Protein AF-A0A1G8LKE4-F1 (afdb_monomer_lite)

Organism: NCBI:txid398199

Secondary structure (DSSP, 8-state):
--HHHHHHHHHHHHHHHHHHHHHHHHHHHHHHHSPPPHHHHHHHHHHHHHHHHHHHHHHHHHHHHHHHHH--GGG-HHHHHHHHHHHHHHHHHHHHHHHHHHHHHHHHHHHTT-THHHHHHHHHHHHHHHHHHHHHHHHHHHHHT-

Foldseek 3Di:
DPPVVLVVVLVVLVVVLCVLVVVLVVVVVVCVVPPDDPVLCVLVVLVNVLVVVLNVLVNVLSVLVSVQSPDDPVVDLVVVLVSLVSQLVSLVVNLVSLVVSQVSQVVVCVVVVNVVSNVVSNVSNVVSVVSNVVSVVVSVVSVVVD

Sequence (146 aa):
MKKWYKLYLKSFLVLLTVVIVGVSLMFLFSLLEEPVNPRYAGLLYPLIGGLYLSILPVIYLLQLMLSLLKEREDAAGKNRQSIWRKARASAAVFSIIFLLMLPFTYRLADVDDAPGLILFFSLPILFGGAGYALFSLFLEKEQEDS

pLDDT: mean 90.47, std 9.78, range [50.25, 98.06]

Structure (mmCIF, N/CA/C/O backbone):
data_AF-A0A1G8LKE4-F1
#
_entry.id   AF-A0A1G8LKE4-F1
#
loop_
_atom_site.group_PDB
_atom_site.id
_atom_site.type_symbol
_atom_site.label_atom_id
_atom_site.label_alt_id
_atom_site.label_comp_id
_atom_site.label_asym_id
_atom_site.label_entity_id
_atom_site.label_seq_id
_atom_site.pdbx_PDB_ins_code
_atom_site.Cartn_x
_atom_site.Cartn_y
_atom_site.Cartn_z
_atom_site.occupancy
_atom_site.B_iso_or_equiv
_atom_site.auth_seq_id
_atom_site.auth_comp_id
_atom_site.auth_asym_id
_atom_site.auth_atom_id
_atom_site.pdbx_PDB_model_num
ATOM 1 N N . MET A 1 1 ? -14.925 10.488 21.610 1.00 64.81 1 MET A N 1
ATOM 2 C CA . MET A 1 1 ? -14.200 11.459 20.734 1.00 64.81 1 MET A CA 1
ATOM 3 C C . MET A 1 1 ? -15.081 12.664 20.404 1.00 64.81 1 MET A C 1
ATOM 5 O O . MET A 1 1 ? -16.261 12.462 20.133 1.00 64.81 1 MET A O 1
ATOM 9 N N . LYS A 1 2 ? -14.533 13.892 20.366 1.00 81.25 2 LYS A N 1
ATOM 10 C CA . LYS A 1 2 ? -15.284 15.101 19.957 1.00 81.25 2 LYS A CA 1
ATOM 11 C C . LYS A 1 2 ? -15.854 14.930 18.537 1.00 81.25 2 LYS A C 1
ATOM 13 O O . LYS A 1 2 ? -15.148 14.471 17.641 1.00 81.25 2 LYS A O 1
ATOM 18 N N . LYS A 1 3 ? -17.117 15.319 18.321 1.00 82.81 3 LYS A N 1
ATOM 19 C CA . LYS A 1 3 ? -17.851 15.115 17.051 1.00 82.81 3 LYS A CA 1
ATOM 20 C C . LYS A 1 3 ? -17.120 15.696 15.829 1.00 82.81 3 LYS A C 1
ATOM 22 O O . LYS A 1 3 ? -17.062 15.050 14.789 1.00 82.81 3 LYS A O 1
ATOM 27 N N . TRP A 1 4 ? -16.501 16.867 15.987 1.00 86.69 4 TRP A N 1
ATOM 28 C CA . TRP A 1 4 ? -15.717 17.529 14.938 1.00 86.69 4 TRP A CA 1
ATOM 29 C C . TRP A 1 4 ? -14.448 16.762 14.545 1.00 86.69 4 TRP A C 1
ATOM 31 O O . TRP A 1 4 ? -14.123 16.700 13.365 1.00 86.69 4 TRP A O 1
ATOM 41 N N . TYR A 1 5 ? -13.774 16.107 15.497 1.00 88.50 5 TYR A N 1
ATOM 42 C CA . TYR A 1 5 ? -12.588 15.295 15.207 1.00 88.50 5 TYR A CA 1
ATOM 43 C C . TYR A 1 5 ? -12.938 14.058 14.369 1.00 88.50 5 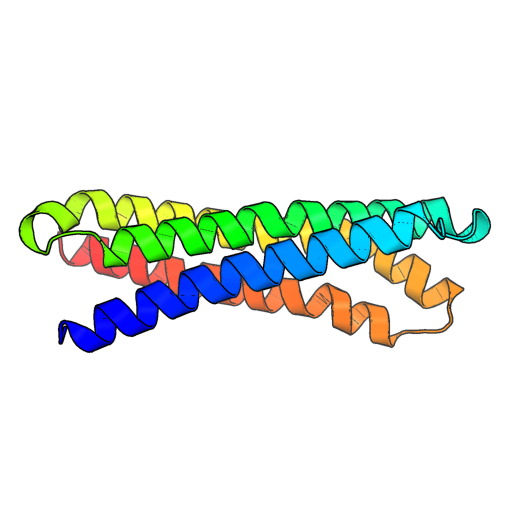TYR A C 1
ATOM 45 O O . TYR A 1 5 ? -12.275 13.779 13.374 1.00 88.50 5 TYR A O 1
ATOM 53 N N . LYS A 1 6 ? -14.032 13.356 14.712 1.00 87.56 6 LYS A N 1
ATOM 54 C CA . LYS A 1 6 ? -14.520 12.224 13.900 1.00 87.56 6 LYS A CA 1
ATOM 55 C C . LYS A 1 6 ? -14.868 12.666 12.473 1.00 87.56 6 LYS A C 1
ATOM 57 O O . LYS A 1 6 ? -14.566 11.947 11.525 1.00 87.56 6 LYS A O 1
ATOM 62 N N . LEU A 1 7 ? -15.494 13.838 12.316 1.00 88.19 7 LEU A N 1
ATOM 63 C CA . LEU A 1 7 ? -15.829 14.386 11.000 1.00 88.19 7 LEU A CA 1
ATOM 64 C C . LEU A 1 7 ? -14.571 14.713 10.187 1.00 88.19 7 LEU A C 1
ATOM 66 O O . LEU A 1 7 ? -14.481 14.302 9.034 1.00 88.19 7 LEU A O 1
ATOM 70 N N . TYR A 1 8 ? -13.595 15.384 10.803 1.00 92.56 8 TYR A N 1
ATOM 71 C CA . TYR A 1 8 ? -12.311 15.697 10.178 1.00 92.56 8 TYR A CA 1
ATOM 72 C C . TYR A 1 8 ? -11.602 14.434 9.673 1.00 92.56 8 TYR A C 1
ATOM 74 O O . TYR A 1 8 ? -11.263 14.346 8.494 1.00 92.56 8 TYR A O 1
ATOM 82 N N . LEU A 1 9 ? -11.456 13.422 10.535 1.00 92.62 9 LEU A N 1
ATOM 83 C CA . LEU A 1 9 ? -10.754 12.188 10.184 1.00 92.62 9 LEU A CA 1
ATOM 84 C C . LEU A 1 9 ? -11.480 11.408 9.076 1.00 92.62 9 LEU A C 1
ATOM 86 O O . LEU A 1 9 ? -10.846 10.877 8.167 1.00 92.62 9 LEU A O 1
ATOM 90 N N . LYS A 1 10 ? -12.818 11.394 9.094 1.00 91.06 10 LYS A N 1
ATOM 91 C CA . LYS A 1 10 ? -13.620 10.788 8.024 1.00 91.06 10 LYS A CA 1
ATOM 92 C C . LYS A 1 10 ? -13.393 11.491 6.682 1.00 91.06 10 LYS A C 1
ATOM 94 O O . LYS A 1 10 ? -13.174 10.812 5.682 1.00 91.06 10 LYS A O 1
ATOM 99 N N . SER A 1 11 ? -13.443 12.823 6.657 1.00 93.19 11 SER A N 1
ATOM 100 C CA . SER A 1 11 ? -13.201 13.602 5.437 1.00 93.19 11 SER A CA 1
ATOM 101 C C . SER A 1 11 ? -11.784 13.392 4.907 1.00 93.19 11 SER A C 1
ATOM 103 O O . SER A 1 11 ? -11.607 13.224 3.705 1.00 93.19 11 SER A O 1
ATOM 105 N N . PHE A 1 12 ? -10.793 13.320 5.798 1.00 95.44 12 PHE A N 1
ATOM 106 C CA . PHE A 1 12 ? -9.405 13.050 5.432 1.00 95.44 12 PHE A CA 1
ATOM 107 C C . PHE A 1 12 ? -9.229 11.682 4.754 1.00 95.44 12 PHE A C 1
ATOM 109 O O . PHE A 1 12 ? -8.609 11.593 3.698 1.00 95.44 12 PHE A O 1
ATOM 116 N N . LEU A 1 13 ? -9.829 10.621 5.302 1.00 94.44 13 LEU A N 1
ATOM 117 C CA . LEU A 1 13 ? -9.762 9.276 4.711 1.00 94.44 13 LEU A CA 1
ATOM 118 C C . LEU A 1 13 ? -10.426 9.206 3.324 1.00 94.44 13 LEU A C 1
ATOM 120 O O . LEU A 1 13 ? -9.921 8.537 2.420 1.00 94.44 13 LEU A O 1
ATOM 124 N N . VAL A 1 14 ? -11.548 9.911 3.140 1.00 95.00 14 VAL A N 1
ATOM 125 C CA . VAL A 1 14 ? -12.213 10.012 1.831 1.00 95.00 14 VAL A CA 1
ATOM 126 C C . VAL A 1 14 ? -11.334 10.772 0.841 1.00 95.00 14 VAL A C 1
ATOM 128 O O . VAL A 1 14 ? -11.143 10.296 -0.275 1.00 95.00 14 VAL A O 1
ATOM 131 N N . LEU A 1 15 ? -10.752 11.901 1.255 1.00 96.88 15 LEU A N 1
ATOM 132 C CA . LEU A 1 15 ? -9.832 12.675 0.424 1.00 96.88 15 LEU A CA 1
ATOM 133 C C . LEU A 1 15 ? -8.638 11.823 -0.022 1.00 96.88 15 LEU A C 1
ATOM 135 O O . LEU A 1 15 ? -8.328 11.798 -1.208 1.00 96.88 15 LEU A O 1
ATOM 139 N N . LEU A 1 16 ? -8.019 11.074 0.895 1.00 96.62 16 LEU A N 1
ATOM 140 C CA . LEU A 1 16 ? -6.898 10.189 0.572 1.00 96.62 16 LEU A CA 1
ATOM 141 C C . LEU A 1 16 ? -7.295 9.131 -0.468 1.00 96.62 16 LEU A C 1
ATOM 143 O O . LEU A 1 16 ? -6.559 8.896 -1.421 1.00 96.62 16 LEU A O 1
ATOM 147 N N . THR A 1 17 ? -8.484 8.541 -0.321 1.00 95.88 17 THR A N 1
ATOM 148 C CA . THR A 1 17 ? -9.010 7.562 -1.285 1.00 95.88 17 THR A CA 1
ATOM 149 C C . THR A 1 17 ? -9.169 8.187 -2.672 1.00 95.88 17 THR A C 1
ATOM 151 O O . THR A 1 17 ? -8.731 7.606 -3.662 1.00 95.88 17 THR A O 1
ATOM 154 N N . VAL A 1 18 ? -9.754 9.387 -2.748 1.00 97.06 18 VAL A N 1
ATOM 155 C CA . VAL A 1 18 ? -9.945 10.116 -4.012 1.00 97.06 18 VAL A CA 1
ATOM 156 C C . VAL A 1 18 ? -8.607 10.474 -4.650 1.00 97.06 18 VAL A C 1
ATOM 158 O O . VAL A 1 18 ? -8.453 10.283 -5.851 1.00 97.06 18 VAL A O 1
ATOM 161 N N . VAL A 1 19 ? -7.631 10.942 -3.869 1.00 97.50 19 VAL A N 1
ATOM 162 C CA . VAL A 1 19 ? -6.292 11.280 -4.374 1.00 97.50 19 VAL A CA 1
ATOM 163 C C . VAL A 1 19 ? -5.593 10.043 -4.931 1.00 97.50 19 VAL A C 1
ATOM 165 O O . VAL A 1 19 ? -5.097 10.092 -6.052 1.00 97.50 19 VAL A O 1
ATOM 168 N N . ILE A 1 20 ? -5.601 8.922 -4.201 1.00 96.00 20 ILE A N 1
ATOM 169 C CA . ILE A 1 20 ? -4.981 7.670 -4.661 1.00 96.00 20 ILE A CA 1
ATOM 170 C C . ILE A 1 20 ? -5.613 7.217 -5.979 1.00 96.00 20 ILE A C 1
ATOM 172 O O . ILE A 1 20 ? -4.895 6.944 -6.939 1.00 96.00 20 ILE A O 1
ATOM 176 N N . VAL A 1 21 ? -6.946 7.175 -6.053 1.00 96.06 21 VAL A N 1
ATOM 177 C CA . VAL A 1 21 ? -7.655 6.766 -7.274 1.00 96.06 21 VAL A CA 1
ATOM 178 C C . VAL A 1 21 ? -7.391 7.749 -8.415 1.00 96.06 21 VAL A C 1
ATOM 180 O O . VAL A 1 21 ? -7.075 7.320 -9.518 1.00 96.06 21 VAL A O 1
ATOM 183 N N . GLY A 1 22 ? -7.468 9.054 -8.153 1.00 96.94 22 GLY A N 1
ATOM 184 C CA . GLY A 1 22 ? -7.260 10.099 -9.153 1.00 96.94 22 GLY A CA 1
ATOM 185 C C . GLY A 1 22 ? -5.864 10.047 -9.767 1.00 96.94 22 GLY A C 1
ATOM 186 O O . GLY A 1 22 ? -5.741 9.970 -10.986 1.00 96.94 22 GLY A O 1
ATOM 187 N N . VAL A 1 23 ? -4.819 9.992 -8.935 1.00 96.06 23 VAL A N 1
ATOM 188 C CA . VAL A 1 23 ? -3.426 9.868 -9.398 1.00 96.06 23 VAL A CA 1
ATOM 189 C C . VAL A 1 23 ? -3.228 8.575 -10.189 1.00 96.06 23 VAL A C 1
ATOM 191 O O . VAL A 1 23 ? -2.597 8.586 -11.243 1.00 96.06 23 VAL A O 1
ATOM 194 N N . SER A 1 24 ? -3.816 7.469 -9.728 1.00 94.44 24 SER A N 1
ATOM 195 C CA . SER A 1 24 ? -3.701 6.176 -10.411 1.00 94.44 24 SER A CA 1
ATOM 196 C C . SER A 1 24 ? -4.384 6.179 -11.779 1.00 94.44 24 SER A C 1
ATOM 198 O O . SER A 1 24 ? -3.863 5.589 -12.721 1.00 94.44 24 SER A O 1
ATOM 200 N N . LEU A 1 25 ? -5.526 6.855 -11.919 1.00 95.69 25 LEU A N 1
ATOM 201 C CA . LEU A 1 25 ? -6.192 7.018 -13.211 1.00 95.69 25 LEU A CA 1
ATOM 202 C C . LEU A 1 25 ? -5.393 7.937 -14.137 1.00 95.69 25 LEU A C 1
ATOM 204 O O . LEU A 1 25 ? -5.213 7.593 -15.299 1.00 95.69 25 LEU A O 1
ATOM 208 N N . MET A 1 26 ? -4.865 9.057 -13.635 1.00 95.25 26 MET A N 1
ATOM 209 C CA . MET A 1 26 ? -4.012 9.950 -14.430 1.00 95.25 26 MET A CA 1
ATOM 210 C C . MET A 1 26 ? -2.780 9.221 -14.976 1.00 95.25 26 MET A C 1
ATOM 212 O O . MET A 1 26 ? -2.471 9.339 -16.160 1.00 95.25 26 MET A O 1
ATOM 216 N N . PHE A 1 27 ? -2.120 8.416 -14.139 1.00 93.75 27 PHE A N 1
ATOM 217 C CA . PHE A 1 27 ? -0.990 7.594 -14.568 1.00 93.75 27 PHE A CA 1
ATOM 218 C C . PHE A 1 27 ? -1.402 6.553 -15.621 1.00 93.75 27 PHE A C 1
ATOM 220 O O . PHE A 1 27 ? -0.666 6.322 -16.576 1.00 93.75 27 PHE A O 1
ATOM 227 N N . LEU A 1 28 ? -2.606 5.978 -15.500 1.00 93.56 28 LEU A N 1
ATOM 228 C CA . LEU A 1 28 ? -3.122 5.011 -16.470 1.00 93.56 28 LEU A CA 1
ATOM 229 C C . LEU A 1 28 ? -3.371 5.665 -17.829 1.00 93.56 28 LEU A C 1
ATOM 231 O O . LEU A 1 28 ? -2.998 5.099 -18.849 1.00 93.56 28 LEU A O 1
ATOM 235 N N . PHE A 1 29 ? -3.987 6.849 -17.843 1.00 93.94 29 PHE A N 1
ATOM 236 C CA . PHE A 1 29 ? -4.233 7.595 -19.076 1.00 93.94 29 PHE A CA 1
ATOM 237 C C . PHE A 1 29 ? -2.924 7.944 -19.783 1.00 93.94 29 PHE A C 1
ATOM 239 O O . PHE A 1 29 ? -2.793 7.661 -20.970 1.00 93.94 29 PHE A O 1
ATOM 246 N N . SER A 1 30 ? -1.926 8.435 -19.043 1.00 92.75 30 SER A N 1
ATOM 247 C CA . SER A 1 30 ? -0.599 8.712 -19.603 1.00 92.75 30 SER A CA 1
ATOM 248 C C . SER A 1 30 ? 0.055 7.462 -20.205 1.00 92.75 30 SER A C 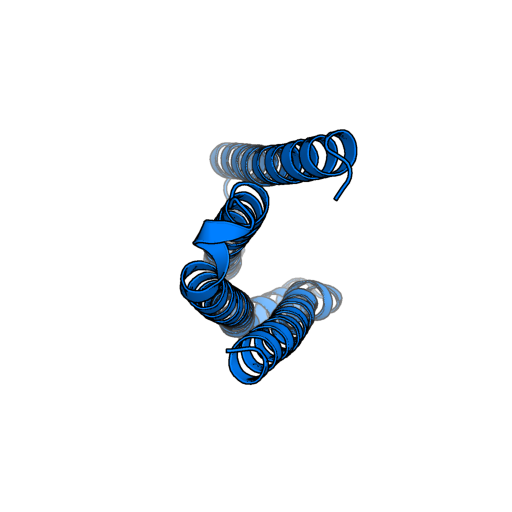1
ATOM 250 O O . SER A 1 30 ? 0.679 7.554 -21.256 1.00 92.75 30 SER A O 1
ATOM 252 N N . LEU A 1 31 ? -0.130 6.288 -19.592 1.00 91.62 31 LEU A N 1
ATOM 253 C CA . LEU A 1 31 ? 0.405 5.020 -20.099 1.00 91.62 31 LEU A CA 1
ATOM 254 C C . LEU A 1 31 ? -0.307 4.522 -21.369 1.00 91.62 31 LEU A C 1
ATOM 256 O O . LEU A 1 31 ? 0.271 3.764 -22.146 1.00 91.62 31 LEU A O 1
ATOM 260 N N . LEU A 1 32 ? -1.580 4.886 -21.548 1.00 91.62 32 LEU A N 1
ATOM 261 C CA . LEU A 1 32 ? -2.359 4.548 -22.741 1.00 91.62 32 LEU A CA 1
ATOM 262 C C . LEU A 1 32 ? -2.014 5.464 -23.918 1.00 91.62 32 LEU A C 1
ATOM 264 O O . LEU A 1 32 ? -2.001 4.998 -25.056 1.00 91.62 32 LEU A O 1
ATOM 268 N N . GLU A 1 33 ? -1.746 6.742 -23.646 1.00 94.19 33 GLU A N 1
ATOM 269 C CA . GLU A 1 33 ? -1.295 7.711 -24.650 1.00 94.19 33 GLU A CA 1
ATOM 270 C C . GLU A 1 33 ? 0.132 7.405 -25.117 1.00 94.19 33 GLU A C 1
ATOM 272 O O . GLU A 1 33 ? 0.396 7.359 -26.319 1.00 94.19 33 GLU A O 1
ATOM 277 N N . GLU A 1 34 ? 1.033 7.129 -24.172 1.00 92.12 34 GLU A N 1
ATOM 278 C CA . GLU A 1 34 ? 2.438 6.828 -24.436 1.00 92.12 34 GLU A CA 1
ATOM 279 C C . GLU A 1 34 ? 2.808 5.465 -23.832 1.00 92.12 34 GLU A C 1
ATOM 281 O O . GLU A 1 34 ? 3.234 5.371 -22.674 1.00 92.12 34 GLU A O 1
ATOM 286 N N . PRO A 1 35 ? 2.637 4.369 -24.597 1.00 89.06 35 PRO A N 1
ATOM 287 C CA . PRO A 1 35 ? 2.939 3.042 -24.097 1.00 89.06 35 PRO A CA 1
ATOM 288 C C . PRO A 1 35 ? 4.436 2.870 -23.847 1.00 89.06 35 PRO A C 1
ATOM 290 O O . PRO A 1 35 ? 5.297 3.453 -24.509 1.00 89.06 35 PRO A O 1
ATOM 293 N N . VAL A 1 36 ? 4.744 1.989 -22.899 1.00 90.00 36 VAL A N 1
ATOM 294 C CA . VAL A 1 36 ? 6.118 1.669 -22.520 1.00 90.00 36 VAL A CA 1
ATOM 295 C C . VAL A 1 36 ? 6.907 1.151 -23.718 1.00 90.00 36 VAL A C 1
ATOM 297 O O . VAL A 1 36 ? 6.421 0.334 -24.501 1.00 90.00 36 VAL A O 1
ATOM 300 N N . ASN A 1 37 ? 8.175 1.560 -23.803 1.00 89.38 37 ASN A N 1
ATOM 301 C CA . ASN A 1 37 ? 9.106 1.056 -24.802 1.00 89.38 37 ASN A CA 1
ATOM 302 C C . ASN A 1 37 ? 9.110 -0.495 -24.825 1.00 89.38 37 ASN A C 1
ATOM 304 O O . ASN A 1 37 ? 9.378 -1.116 -23.788 1.00 89.38 37 ASN A O 1
ATOM 308 N N . PRO A 1 38 ? 8.888 -1.137 -25.992 1.00 87.62 38 PRO A N 1
ATOM 309 C CA . PRO A 1 38 ? 8.818 -2.594 -26.121 1.00 87.62 38 PRO A CA 1
ATOM 310 C C . PRO A 1 38 ? 10.014 -3.343 -25.526 1.00 87.62 38 PRO A C 1
ATOM 312 O O . PRO A 1 38 ? 9.852 -4.447 -25.008 1.00 87.62 38 PRO A O 1
ATOM 315 N N . ARG A 1 39 ? 11.206 -2.731 -25.537 1.00 88.25 39 ARG A N 1
ATOM 316 C CA . ARG A 1 39 ? 12.425 -3.294 -24.935 1.00 88.25 39 ARG A CA 1
ATOM 317 C C . ARG A 1 39 ? 12.275 -3.554 -23.432 1.00 88.25 39 ARG A C 1
ATOM 319 O O . ARG A 1 39 ? 12.834 -4.521 -22.924 1.00 88.25 39 ARG A O 1
ATOM 326 N N . TYR A 1 40 ? 11.523 -2.707 -22.735 1.00 88.06 40 TYR A N 1
ATOM 327 C CA . TYR A 1 40 ? 11.334 -2.757 -21.284 1.00 88.06 40 TYR A CA 1
ATOM 328 C C . TYR A 1 40 ? 9.957 -3.286 -20.878 1.00 88.06 40 TYR A C 1
ATOM 330 O O . TYR A 1 40 ? 9.714 -3.512 -19.692 1.00 88.06 40 TYR A O 1
ATOM 338 N N . ALA A 1 41 ? 9.063 -3.521 -21.842 1.00 89.12 41 ALA A N 1
ATOM 339 C CA . ALA A 1 41 ? 7.689 -3.955 -21.608 1.00 89.12 41 ALA A CA 1
ATOM 340 C C . ALA A 1 41 ? 7.607 -5.181 -20.679 1.00 89.12 41 ALA A C 1
ATOM 342 O O . ALA A 1 41 ? 6.826 -5.187 -19.729 1.00 89.12 41 ALA A O 1
ATOM 343 N N . GLY A 1 42 ? 8.471 -6.182 -20.886 1.00 89.12 42 GLY A N 1
ATOM 344 C CA . GLY A 1 42 ? 8.505 -7.400 -20.066 1.00 89.12 42 GLY A CA 1
ATOM 345 C C . GLY A 1 42 ? 8.898 -7.190 -18.596 1.00 89.12 42 GLY A C 1
ATOM 346 O O . GLY A 1 42 ? 8.637 -8.065 -17.775 1.00 89.12 42 GLY A O 1
ATOM 347 N N . LEU A 1 43 ? 9.504 -6.050 -18.249 1.00 92.00 43 LEU A N 1
ATOM 348 C CA . LEU A 1 43 ? 9.883 -5.691 -16.877 1.00 92.00 43 LEU A CA 1
ATOM 349 C C . LEU A 1 43 ? 8.910 -4.677 -16.270 1.00 92.00 43 LEU A C 1
ATOM 351 O O . LEU A 1 43 ? 8.482 -4.833 -15.128 1.00 92.00 43 LEU A O 1
ATOM 355 N N . LEU A 1 44 ? 8.534 -3.657 -17.043 1.00 92.31 44 LEU A N 1
ATOM 356 C CA . LEU A 1 44 ? 7.713 -2.549 -16.564 1.00 92.31 44 LEU A CA 1
ATOM 357 C C . LEU A 1 44 ? 6.234 -2.915 -16.434 1.00 92.31 44 LEU A C 1
ATOM 359 O O . LEU A 1 44 ? 5.625 -2.535 -15.439 1.00 92.31 44 LEU A O 1
ATOM 363 N N . TYR A 1 45 ? 5.645 -3.688 -17.354 1.00 92.88 45 TYR A N 1
ATOM 364 C CA . TYR A 1 45 ? 4.226 -4.053 -17.228 1.00 92.88 45 TYR A CA 1
ATOM 365 C C . TYR A 1 45 ? 3.917 -4.887 -15.975 1.00 92.88 45 TYR A C 1
ATOM 367 O O . TYR A 1 45 ? 2.932 -4.570 -15.307 1.00 92.88 45 TYR A O 1
ATOM 375 N N . PRO A 1 46 ? 4.729 -5.890 -15.583 1.00 94.31 46 PRO A N 1
ATOM 376 C CA . PRO A 1 46 ? 4.545 -6.577 -14.304 1.00 94.31 46 PRO A CA 1
ATOM 377 C C . PRO A 1 46 ? 4.638 -5.646 -13.089 1.00 94.31 46 PRO A C 1
ATOM 379 O O . PRO A 1 46 ? 3.832 -5.770 -12.168 1.00 94.31 46 PRO A O 1
ATOM 382 N N . LEU A 1 47 ? 5.575 -4.689 -13.093 1.00 94.56 47 LEU A N 1
ATOM 383 C CA . LEU A 1 47 ? 5.720 -3.706 -12.013 1.00 94.56 47 LEU A CA 1
ATOM 384 C C . LEU A 1 47 ? 4.517 -2.769 -11.934 1.00 94.56 47 LEU A C 1
ATOM 386 O O . LEU A 1 47 ? 3.955 -2.575 -10.861 1.00 94.56 47 LEU A O 1
ATOM 390 N N . ILE A 1 48 ? 4.082 -2.230 -13.071 1.00 94.88 48 ILE A N 1
ATOM 391 C CA . ILE A 1 48 ? 2.896 -1.376 -13.158 1.00 94.88 48 ILE A CA 1
ATOM 392 C C . ILE A 1 48 ? 1.660 -2.162 -12.707 1.00 94.88 48 ILE A C 1
ATOM 394 O O . ILE A 1 48 ? 0.900 -1.689 -11.866 1.00 94.88 48 ILE A O 1
ATOM 398 N N . GLY A 1 49 ? 1.483 -3.391 -13.197 1.00 95.62 49 GLY A N 1
ATOM 399 C CA . GLY A 1 49 ? 0.386 -4.269 -12.793 1.00 95.62 49 GLY A CA 1
ATOM 400 C C . GLY A 1 49 ? 0.377 -4.538 -11.288 1.00 95.62 49 GLY A C 1
ATOM 401 O O . GLY A 1 49 ? -0.673 -4.439 -10.655 1.00 95.62 49 GLY A O 1
ATOM 402 N N . GLY A 1 50 ? 1.542 -4.807 -10.695 1.00 96.38 50 GLY A N 1
ATOM 403 C CA . GLY A 1 50 ? 1.678 -4.976 -9.251 1.00 96.38 50 GLY A CA 1
ATOM 404 C C . GLY A 1 50 ? 1.392 -3.691 -8.464 1.00 96.38 50 GLY A C 1
ATOM 405 O O . GLY A 1 50 ? 0.699 -3.752 -7.447 1.00 96.38 50 GLY A O 1
ATOM 406 N N . LEU A 1 51 ? 1.809 -2.519 -8.960 1.00 95.56 51 LEU A N 1
ATOM 407 C CA . LEU A 1 51 ? 1.446 -1.225 -8.372 1.00 95.56 51 LEU A CA 1
ATOM 408 C C . LEU A 1 51 ? -0.074 -1.027 -8.361 1.00 95.56 51 LEU A C 1
ATOM 410 O O . LEU A 1 51 ? -0.628 -0.729 -7.302 1.00 95.56 51 LEU A O 1
ATOM 414 N N . TYR A 1 52 ? -0.766 -1.272 -9.478 1.00 96.19 52 TYR A N 1
ATOM 415 C CA . TYR A 1 52 ? -2.231 -1.186 -9.523 1.00 96.19 52 TYR A CA 1
ATOM 416 C C . TYR A 1 52 ? -2.905 -2.219 -8.619 1.00 96.19 52 TYR A C 1
ATOM 418 O O . TYR A 1 52 ? -3.871 -1.898 -7.925 1.00 96.19 52 TYR A O 1
ATOM 426 N N . LEU A 1 53 ? -2.374 -3.442 -8.562 1.00 97.38 53 LEU A N 1
ATOM 427 C CA . LEU A 1 53 ? -2.879 -4.479 -7.667 1.00 97.38 53 LEU A CA 1
ATOM 428 C C . LEU A 1 53 ? -2.734 -4.069 -6.194 1.00 97.38 53 LEU A C 1
ATOM 430 O O . LEU A 1 53 ? -3.623 -4.349 -5.390 1.00 97.38 53 LEU A O 1
ATOM 434 N N . SER A 1 54 ? -1.659 -3.356 -5.846 1.00 96.81 54 SER A N 1
ATOM 435 C CA . SER A 1 54 ? -1.409 -2.865 -4.486 1.00 96.81 54 SER A CA 1
ATOM 436 C C . SER A 1 54 ? -2.387 -1.775 -4.028 1.00 96.81 54 SER A C 1
ATOM 438 O O . SER A 1 54 ? -2.588 -1.598 -2.826 1.00 96.81 54 SER A O 1
ATOM 440 N N . ILE A 1 55 ? -3.064 -1.091 -4.956 1.00 96.56 55 ILE A N 1
ATOM 441 C CA . ILE A 1 55 ? -4.094 -0.098 -4.623 1.00 96.56 55 ILE A CA 1
ATOM 442 C C . ILE A 1 55 ? -5.285 -0.770 -3.927 1.00 96.56 55 ILE A C 1
ATOM 444 O O . ILE A 1 55 ? -5.879 -0.185 -3.019 1.00 96.56 55 ILE A O 1
ATOM 448 N N . LEU A 1 56 ? -5.624 -2.008 -4.305 1.00 96.56 56 LEU A N 1
ATOM 449 C CA . LEU A 1 56 ? -6.773 -2.730 -3.754 1.00 96.56 56 LEU A CA 1
ATOM 450 C C . LEU A 1 56 ? -6.698 -2.907 -2.226 1.00 96.56 56 LEU A C 1
ATOM 452 O O . LEU A 1 56 ? -7.629 -2.462 -1.546 1.00 96.56 56 LEU A O 1
ATOM 456 N N . PRO A 1 57 ? -5.629 -3.492 -1.641 1.00 97.00 57 PRO A N 1
ATOM 457 C CA . PRO A 1 57 ? -5.519 -3.602 -0.190 1.00 97.00 57 PRO A CA 1
ATOM 458 C C . PRO A 1 57 ? -5.438 -2.237 0.510 1.00 97.00 57 PRO A C 1
ATOM 460 O O . PRO A 1 57 ? -5.908 -2.114 1.644 1.00 97.00 57 PRO A O 1
ATOM 463 N N . VAL A 1 58 ? -4.908 -1.195 -0.142 1.00 96.12 58 VAL A N 1
ATOM 464 C CA . VAL A 1 58 ? -4.865 0.163 0.430 1.00 96.12 58 VAL A CA 1
ATOM 465 C C . VAL A 1 58 ? -6.267 0.767 0.517 1.00 96.12 58 VAL A C 1
ATOM 467 O O . VAL A 1 58 ? -6.683 1.188 1.596 1.00 96.12 58 VAL A O 1
ATOM 470 N N . ILE A 1 59 ? -7.036 0.764 -0.576 1.00 96.12 59 ILE A N 1
ATOM 471 C CA . ILE A 1 59 ? -8.417 1.274 -0.576 1.00 96.12 59 ILE A CA 1
ATOM 472 C C . ILE A 1 59 ? -9.282 0.469 0.398 1.00 96.12 59 ILE A C 1
ATOM 474 O O . ILE A 1 59 ? -10.041 1.052 1.174 1.00 96.12 59 ILE A O 1
ATOM 478 N N . TYR A 1 60 ? -9.138 -0.858 0.407 1.00 95.88 60 TYR A N 1
ATOM 479 C CA . TYR A 1 60 ? -9.861 -1.716 1.343 1.00 95.88 60 TYR A CA 1
ATOM 480 C C . TYR A 1 60 ? -9.532 -1.369 2.801 1.00 95.88 60 TYR A C 1
ATOM 482 O O . TYR A 1 60 ? -10.435 -1.242 3.630 1.00 95.88 60 TYR A O 1
ATOM 490 N N . LEU A 1 61 ? -8.258 -1.119 3.117 1.00 95.81 61 LEU A N 1
ATOM 491 C CA . LEU A 1 61 ? -7.849 -0.676 4.447 1.00 95.81 61 LEU A CA 1
ATOM 492 C C . LEU A 1 61 ? -8.496 0.668 4.823 1.00 95.81 61 LEU A C 1
ATOM 494 O O . LEU A 1 61 ? -9.013 0.806 5.932 1.00 95.81 61 LEU A O 1
ATOM 498 N N . LEU A 1 62 ? -8.553 1.636 3.904 1.00 94.81 62 LEU A N 1
ATOM 499 C CA . LEU A 1 62 ? -9.222 2.923 4.142 1.00 94.81 62 LEU A CA 1
ATOM 500 C C . LEU A 1 62 ? -10.728 2.758 4.400 1.00 94.81 62 LEU A C 1
ATOM 502 O O . LEU A 1 62 ? -11.281 3.418 5.284 1.00 94.81 62 LEU A O 1
ATOM 506 N N . GLN A 1 63 ? -11.392 1.840 3.695 1.00 92.56 63 GLN A N 1
ATOM 507 C CA . GLN A 1 63 ? -12.801 1.506 3.929 1.00 92.56 63 GLN A CA 1
ATOM 508 C C . GLN A 1 63 ? -13.033 0.866 5.306 1.00 92.56 63 GLN A C 1
ATOM 510 O O . GLN A 1 63 ? -14.011 1.200 5.988 1.00 92.56 63 GLN A O 1
ATOM 515 N N . LEU A 1 64 ? -12.130 -0.016 5.742 1.00 93.06 64 LEU A N 1
ATOM 516 C CA . LEU A 1 64 ? -12.157 -0.598 7.084 1.00 93.06 64 LEU A CA 1
ATOM 517 C C . LEU A 1 64 ? -12.010 0.489 8.155 1.00 93.06 64 LEU A C 1
ATOM 519 O O . LEU A 1 64 ? -12.812 0.538 9.089 1.00 93.06 64 LEU A O 1
ATOM 523 N N . MET A 1 65 ? -11.065 1.417 7.980 1.00 92.25 65 MET A N 1
ATOM 524 C CA . MET A 1 65 ? -10.886 2.541 8.905 1.00 92.25 65 MET A CA 1
ATOM 525 C C . MET A 1 65 ? -12.128 3.439 8.947 1.00 92.25 65 MET A C 1
ATOM 527 O O . MET A 1 65 ? -12.617 3.780 10.023 1.00 92.25 65 MET A O 1
ATOM 531 N N . LEU A 1 66 ? -12.720 3.760 7.793 1.00 90.69 66 LEU A N 1
ATOM 532 C CA . LEU A 1 66 ? -13.983 4.505 7.728 1.00 90.69 66 LEU A CA 1
ATOM 533 C C . LEU A 1 66 ? -15.134 3.793 8.450 1.00 90.69 66 LEU A C 1
ATOM 535 O O . LEU A 1 66 ? -16.006 4.464 9.006 1.00 90.69 66 LEU A O 1
ATOM 539 N N . SER A 1 67 ? -15.153 2.460 8.438 1.00 88.44 67 SER A N 1
ATOM 540 C CA . SER A 1 67 ? -16.156 1.662 9.150 1.00 88.44 67 SER A CA 1
ATOM 541 C C . SER A 1 67 ? -15.989 1.791 10.666 1.00 88.44 67 SER A C 1
ATOM 543 O O . SER A 1 67 ? -16.971 2.090 11.345 1.00 88.44 67 SER A O 1
ATOM 545 N N . LEU A 1 68 ? -14.752 1.731 11.177 1.00 87.38 68 LEU A N 1
ATOM 546 C CA . LEU A 1 68 ? -14.453 1.963 12.601 1.00 87.38 68 LEU A CA 1
ATOM 547 C C . LEU A 1 68 ? -14.902 3.35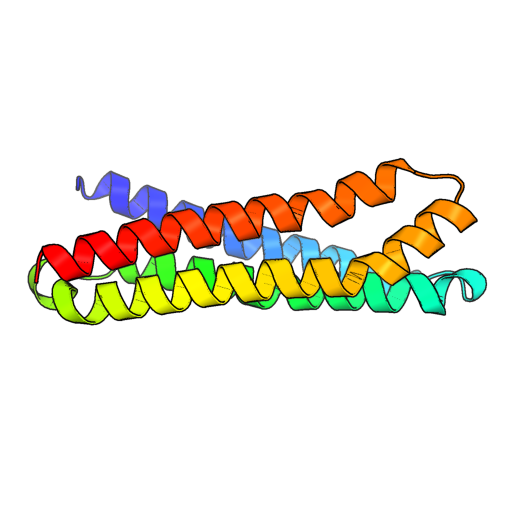0 13.081 1.00 87.38 68 LEU A C 1
ATOM 549 O O . LEU A 1 68 ? -15.373 3.504 14.207 1.00 87.38 68 LEU A O 1
ATOM 553 N N . LEU A 1 69 ? -14.790 4.373 12.228 1.00 86.06 69 LEU A N 1
ATOM 554 C CA . LEU A 1 69 ? -15.240 5.728 12.560 1.00 86.06 69 LEU A CA 1
ATOM 555 C C . LEU A 1 69 ? -16.770 5.868 12.619 1.00 86.06 69 LEU A C 1
ATOM 557 O O . LEU A 1 69 ? -17.269 6.772 13.299 1.00 86.06 69 LEU A O 1
ATOM 561 N N . LYS A 1 70 ? -17.505 5.035 11.871 1.00 78.31 70 LYS A N 1
ATOM 562 C CA . LYS A 1 70 ? -18.975 5.070 11.786 1.00 78.31 70 LYS A CA 1
ATOM 563 C C . LYS A 1 70 ? -19.654 4.294 12.914 1.00 78.31 70 LYS A C 1
ATOM 565 O O . LYS A 1 70 ? -20.799 4.611 13.232 1.00 78.31 70 LYS A O 1
ATOM 570 N N . GLU A 1 71 ? -18.985 3.302 13.495 1.00 68.19 71 GLU A N 1
ATOM 571 C CA . GLU A 1 71 ? -19.556 2.476 14.561 1.00 68.19 71 GLU A CA 1
ATOM 572 C C . GLU A 1 71 ? -19.936 3.303 15.801 1.00 68.19 71 GLU A C 1
ATOM 574 O O . GLU A 1 71 ? -19.157 4.123 16.304 1.00 68.19 71 GLU A O 1
ATOM 579 N N . ARG A 1 72 ? -21.165 3.085 16.295 1.00 59.38 72 ARG A N 1
ATOM 580 C CA . ARG A 1 72 ? -21.601 3.552 17.619 1.00 59.38 72 ARG A CA 1
ATOM 581 C C . ARG A 1 72 ? -20.916 2.710 18.691 1.00 59.38 72 ARG A C 1
ATOM 583 O O . ARG A 1 72 ? -20.738 1.512 18.502 1.00 59.38 72 ARG A O 1
ATOM 590 N N . GLU A 1 73 ? -20.575 3.348 19.807 1.00 58.50 73 GLU A N 1
ATOM 591 C CA . GLU A 1 73 ? -19.845 2.733 20.926 1.00 58.50 73 GLU A CA 1
ATOM 592 C C . GLU A 1 73 ? -20.544 1.458 21.451 1.00 58.50 73 GLU A C 1
ATOM 594 O O . GLU A 1 73 ? -19.855 0.494 21.765 1.00 58.50 73 GLU A O 1
ATOM 599 N N . ASP A 1 74 ? -21.879 1.378 21.379 1.00 50.25 74 ASP A N 1
ATOM 600 C CA . ASP A 1 74 ? -22.669 0.247 21.902 1.00 50.25 74 ASP A CA 1
ATOM 601 C C . ASP A 1 74 ? -22.729 -1.003 20.992 1.00 50.25 74 ASP A C 1
ATOM 603 O O . ASP A 1 74 ? -23.099 -2.080 21.449 1.00 50.25 74 ASP A O 1
ATOM 607 N N . ALA A 1 75 ? -22.377 -0.899 19.702 1.00 52.69 75 ALA A N 1
ATOM 608 C CA . ALA A 1 75 ? -22.440 -2.014 18.735 1.00 52.69 75 ALA A CA 1
ATOM 609 C C . ALA A 1 75 ? -21.050 -2.558 18.340 1.00 52.69 75 ALA A C 1
ATOM 611 O O . ALA A 1 75 ? -20.927 -3.388 17.437 1.00 52.69 75 ALA A O 1
ATOM 612 N N . ALA A 1 76 ? -19.995 -2.050 18.983 1.00 54.66 76 ALA A N 1
ATOM 613 C CA . ALA A 1 76 ? -18.635 -2.074 18.455 1.00 54.66 76 ALA A CA 1
ATOM 614 C C . ALA A 1 76 ? -17.843 -3.369 18.728 1.00 54.66 76 ALA A C 1
ATOM 616 O O . ALA A 1 76 ? -17.049 -3.770 17.881 1.00 54.66 76 ALA A O 1
ATOM 617 N N . GLY A 1 77 ? -18.056 -4.056 19.858 1.00 56.03 77 GLY A N 1
ATOM 618 C CA . GLY A 1 77 ? -17.125 -5.098 20.337 1.00 56.03 77 GLY A CA 1
ATOM 619 C C . GLY A 1 77 ? -16.829 -6.226 19.333 1.00 56.03 77 GLY A C 1
ATOM 620 O O . GLY A 1 77 ? -15.681 -6.469 18.971 1.00 56.03 77 GLY A O 1
ATOM 621 N N . LYS A 1 78 ? -17.863 -6.879 18.779 1.00 59.50 78 LYS A N 1
ATOM 622 C CA . LYS A 1 78 ? -17.661 -7.987 17.819 1.00 59.50 78 LYS A CA 1
ATOM 623 C C . LYS A 1 78 ? -17.256 -7.524 16.418 1.00 59.50 78 LYS A C 1
ATOM 625 O O . LYS A 1 78 ? -16.582 -8.260 15.695 1.00 59.50 78 LYS A O 1
ATOM 630 N N . ASN A 1 79 ? -17.661 -6.320 16.014 1.00 74.19 79 ASN A N 1
ATOM 631 C CA . ASN A 1 79 ? -17.386 -5.830 14.666 1.00 74.19 79 ASN A CA 1
ATOM 632 C C . ASN A 1 79 ? -15.944 -5.302 14.543 1.00 74.19 79 ASN A C 1
ATOM 634 O O . ASN A 1 79 ? -15.287 -5.544 13.526 1.00 74.19 79 ASN A O 1
ATOM 638 N N . ARG A 1 80 ? -15.392 -4.711 15.615 1.00 82.25 80 ARG A N 1
ATOM 639 C CA . ARG A 1 80 ? -14.013 -4.197 15.661 1.00 82.25 80 ARG A CA 1
ATOM 640 C C . ARG A 1 80 ? -12.945 -5.267 15.528 1.00 82.25 80 ARG A C 1
ATOM 642 O O . ARG A 1 80 ? -12.073 -5.124 14.672 1.00 82.25 80 ARG A O 1
ATOM 649 N N . GLN A 1 81 ? -13.031 -6.363 16.284 1.00 86.81 81 GLN A N 1
ATOM 650 C CA . GLN A 1 81 ? -12.080 -7.476 16.149 1.00 86.81 81 GLN A CA 1
ATOM 651 C C . GLN A 1 81 ? -12.045 -8.009 14.709 1.00 86.81 81 GLN A C 1
ATOM 653 O O . GLN A 1 81 ? -10.978 -8.240 14.133 1.00 86.81 81 GLN A O 1
ATOM 658 N N . SER A 1 82 ? -13.215 -8.148 14.069 1.00 89.25 82 SER A N 1
ATOM 659 C CA . SER A 1 82 ? -13.263 -8.552 12.663 1.00 89.25 82 SER A CA 1
ATOM 660 C C . SER A 1 82 ? -12.601 -7.527 11.744 1.00 89.25 82 SER A C 1
ATOM 662 O O . SER A 1 82 ? -12.000 -7.933 10.744 1.00 89.25 82 SER A O 1
ATOM 664 N N . ILE A 1 83 ? -12.742 -6.232 12.019 1.00 91.69 83 ILE A N 1
ATOM 665 C CA . ILE A 1 83 ? -12.120 -5.180 11.217 1.00 91.69 83 ILE A CA 1
ATOM 666 C C . ILE A 1 83 ? -10.597 -5.216 11.370 1.00 91.69 83 ILE A C 1
ATOM 668 O O . ILE A 1 83 ? -9.906 -5.235 10.352 1.00 91.69 83 ILE A O 1
ATOM 672 N N . TRP A 1 84 ? -10.063 -5.316 12.589 1.00 93.56 84 TRP A N 1
ATOM 673 C CA . TRP A 1 84 ? -8.614 -5.391 12.814 1.00 93.56 84 TRP A CA 1
ATOM 674 C C . TRP A 1 84 ? -7.984 -6.623 12.162 1.00 93.56 84 TRP A C 1
ATOM 676 O O . TRP A 1 84 ? -6.950 -6.515 11.500 1.00 93.56 84 TRP A O 1
ATOM 686 N N . ARG A 1 85 ? -8.654 -7.780 12.226 1.00 94.31 85 ARG A N 1
ATOM 687 C CA . ARG A 1 85 ? -8.217 -8.991 11.512 1.00 94.31 85 ARG A CA 1
ATOM 688 C C . ARG A 1 85 ? -8.154 -8.779 9.996 1.00 94.31 85 ARG A C 1
ATOM 690 O O . ARG A 1 85 ? -7.190 -9.198 9.356 1.00 94.31 85 ARG A O 1
ATOM 697 N N . LYS A 1 86 ? -9.159 -8.113 9.418 1.00 95.50 86 LYS A N 1
ATOM 698 C CA . LYS A 1 86 ? -9.182 -7.767 7.986 1.00 95.50 86 LYS A CA 1
ATOM 699 C C . LYS A 1 86 ? -8.094 -6.746 7.631 1.00 95.50 86 LYS A C 1
ATOM 701 O O . LYS A 1 86 ? -7.460 -6.894 6.592 1.00 95.50 86 LYS A O 1
ATOM 706 N N . ALA A 1 87 ? -7.840 -5.762 8.494 1.00 95.56 87 ALA A N 1
ATOM 707 C CA . ALA A 1 87 ? -6.796 -4.756 8.307 1.00 95.56 87 ALA A CA 1
ATOM 708 C C . ALA A 1 87 ? -5.396 -5.388 8.310 1.00 95.56 87 ALA A C 1
ATOM 710 O O . ALA A 1 87 ? -4.609 -5.144 7.394 1.00 95.56 87 ALA A O 1
ATOM 711 N N . ARG A 1 88 ? -5.125 -6.282 9.272 1.00 96.44 88 ARG A N 1
ATOM 712 C CA . ARG A 1 88 ? -3.899 -7.093 9.332 1.00 96.44 88 ARG A CA 1
ATOM 713 C C . ARG A 1 88 ? -3.687 -7.889 8.045 1.00 96.44 88 ARG A C 1
ATOM 715 O O . ARG A 1 88 ? -2.606 -7.837 7.466 1.00 96.44 88 ARG A O 1
ATOM 722 N N . ALA A 1 89 ? -4.716 -8.598 7.579 1.00 97.44 89 ALA A N 1
ATOM 723 C CA . ALA A 1 89 ? -4.637 -9.356 6.331 1.00 97.44 89 ALA A CA 1
ATOM 724 C C . ALA A 1 89 ? -4.365 -8.446 5.120 1.00 97.44 89 ALA A C 1
ATOM 726 O O . ALA A 1 89 ? -3.525 -8.776 4.289 1.00 97.44 89 ALA A O 1
ATOM 727 N N . SER A 1 90 ? -5.012 -7.278 5.052 1.00 97.00 90 SER A N 1
ATOM 728 C CA . SER A 1 90 ? -4.785 -6.297 3.984 1.00 97.00 90 SER A CA 1
ATOM 729 C C . SER A 1 90 ? -3.330 -5.819 3.934 1.00 97.00 90 SER A C 1
ATOM 731 O O . SER A 1 90 ? -2.724 -5.786 2.865 1.00 97.00 90 SER A O 1
ATOM 733 N N . ALA A 1 91 ? -2.742 -5.513 5.096 1.00 97.25 91 ALA A N 1
ATOM 734 C CA . ALA A 1 91 ? -1.342 -5.107 5.202 1.00 97.25 91 ALA A CA 1
ATOM 735 C C . ALA A 1 91 ? -0.374 -6.217 4.753 1.00 97.25 91 ALA A C 1
ATOM 737 O O . ALA A 1 91 ? 0.584 -5.944 4.032 1.00 97.25 91 ALA A O 1
ATOM 738 N N . ALA A 1 92 ? -0.659 -7.477 5.104 1.00 97.88 92 ALA A N 1
ATOM 739 C CA . ALA A 1 92 ? 0.127 -8.618 4.633 1.00 97.88 92 ALA A CA 1
ATOM 740 C C . ALA A 1 92 ? 0.058 -8.777 3.107 1.00 97.88 92 ALA A C 1
ATOM 742 O O . ALA A 1 92 ? 1.092 -8.931 2.461 1.00 97.88 92 ALA A O 1
ATOM 743 N N . VAL A 1 93 ? -1.145 -8.703 2.524 1.00 98.06 93 VAL A N 1
ATOM 744 C CA . VAL A 1 93 ? -1.334 -8.786 1.065 1.00 98.06 93 VAL A CA 1
ATOM 745 C C . VAL A 1 93 ? -0.567 -7.670 0.358 1.00 98.06 93 VAL A C 1
ATOM 747 O O . VAL A 1 93 ? 0.122 -7.941 -0.622 1.00 98.06 93 VAL A O 1
ATOM 750 N N . PHE A 1 94 ? -0.619 -6.443 0.881 1.00 97.75 94 PHE A N 1
ATOM 751 C CA . PHE A 1 94 ? 0.154 -5.319 0.352 1.00 97.75 94 PHE A CA 1
ATOM 752 C C . PHE A 1 94 ? 1.662 -5.618 0.327 1.00 97.75 94 PHE A C 1
ATOM 754 O O . PHE A 1 94 ? 2.285 -5.502 -0.728 1.00 97.75 94 PHE A O 1
ATOM 761 N N . SER A 1 95 ? 2.244 -6.084 1.438 1.00 97.12 95 SER A N 1
ATOM 762 C CA . SER A 1 95 ? 3.665 -6.464 1.477 1.00 97.12 95 SER A CA 1
ATOM 763 C C . SER A 1 95 ? 4.009 -7.594 0.504 1.00 97.12 95 SER A C 1
ATOM 765 O O . SER A 1 95 ? 5.049 -7.532 -0.149 1.00 97.12 95 SER A O 1
ATOM 767 N N . ILE A 1 96 ? 3.152 -8.614 0.383 1.00 97.81 96 ILE A N 1
ATOM 768 C CA . ILE A 1 96 ? 3.380 -9.753 -0.521 1.00 97.81 96 ILE A CA 1
ATOM 769 C C . ILE A 1 96 ? 3.410 -9.294 -1.980 1.00 97.81 96 ILE A C 1
ATOM 771 O O . ILE A 1 96 ? 4.280 -9.734 -2.727 1.00 97.81 96 ILE A O 1
ATOM 775 N N . ILE A 1 97 ? 2.513 -8.390 -2.387 1.00 98.06 97 ILE A N 1
ATOM 776 C CA . ILE A 1 97 ? 2.503 -7.844 -3.752 1.00 98.06 97 ILE A CA 1
ATOM 777 C C . ILE A 1 97 ? 3.857 -7.202 -4.076 1.00 98.06 97 ILE A C 1
ATOM 779 O O . ILE A 1 97 ? 4.461 -7.535 -5.093 1.00 98.06 97 ILE A O 1
ATOM 783 N N . PHE A 1 98 ? 4.380 -6.351 -3.190 1.00 96.38 98 PHE A N 1
ATOM 784 C CA . PHE A 1 98 ? 5.688 -5.723 -3.402 1.00 96.38 98 PHE A CA 1
ATOM 785 C C . PHE A 1 98 ? 6.849 -6.723 -3.356 1.00 96.38 98 PHE A C 1
ATOM 787 O O . PHE A 1 98 ? 7.801 -6.587 -4.122 1.00 96.38 98 PHE A O 1
ATOM 794 N N . LEU A 1 99 ? 6.756 -7.769 -2.531 1.00 96.62 99 LEU A N 1
ATOM 795 C CA . LEU A 1 99 ? 7.745 -8.846 -2.513 1.00 96.62 99 LEU A CA 1
ATOM 796 C C . LEU A 1 99 ? 7.796 -9.597 -3.856 1.00 96.62 99 LEU A C 1
ATOM 798 O O . LEU A 1 99 ? 8.880 -9.889 -4.356 1.00 96.62 99 LEU A O 1
ATOM 802 N N . LEU A 1 100 ? 6.637 -9.858 -4.470 1.00 96.88 100 LEU A N 1
ATOM 803 C CA . LEU A 1 100 ? 6.536 -10.493 -5.791 1.00 96.88 100 LEU A CA 1
ATOM 804 C C . LEU A 1 100 ? 7.055 -9.600 -6.927 1.00 96.88 100 LEU A C 1
ATOM 806 O O . LEU A 1 100 ? 7.473 -10.112 -7.965 1.00 96.88 100 LEU A O 1
ATOM 810 N N . MET A 1 101 ? 7.055 -8.280 -6.737 1.00 96.00 101 MET A N 1
ATOM 811 C CA . MET A 1 101 ? 7.600 -7.330 -7.708 1.00 96.00 101 MET A CA 1
ATOM 812 C C . MET A 1 101 ? 9.132 -7.253 -7.693 1.00 96.00 101 MET A C 1
ATOM 814 O O . MET A 1 101 ? 9.723 -6.927 -8.723 1.00 96.00 101 MET A O 1
ATOM 818 N N . LEU A 1 102 ? 9.789 -7.603 -6.579 1.00 95.12 102 LEU A N 1
ATOM 819 C CA . LEU A 1 102 ? 11.248 -7.522 -6.439 1.00 95.12 102 LEU A CA 1
ATOM 820 C C . LEU A 1 102 ? 12.055 -8.128 -7.599 1.00 95.12 102 LEU A C 1
ATOM 822 O O . LEU A 1 102 ? 12.949 -7.433 -8.079 1.00 95.12 102 LEU A O 1
ATOM 826 N N . PRO A 1 103 ? 11.804 -9.358 -8.096 1.00 94.38 103 PRO A N 1
ATOM 827 C CA . PRO A 1 103 ? 12.596 -9.909 -9.200 1.00 94.38 103 PRO A CA 1
ATOM 828 C C . PRO A 1 103 ? 12.570 -9.028 -10.457 1.00 94.38 103 PRO A C 1
ATOM 830 O O . PRO A 1 103 ? 13.575 -8.938 -11.163 1.00 94.38 103 PRO A O 1
ATOM 833 N N . PHE A 1 104 ? 11.452 -8.350 -10.724 1.00 94.56 104 PHE A N 1
ATOM 834 C CA . PHE A 1 104 ? 11.336 -7.407 -11.835 1.00 94.56 104 PHE A CA 1
ATOM 835 C C . PHE A 1 104 ? 12.073 -6.104 -11.530 1.00 94.56 104 PHE A C 1
ATOM 837 O O . PHE A 1 104 ? 12.787 -5.598 -12.393 1.00 94.56 104 PHE A O 1
ATOM 844 N N . THR A 1 105 ? 11.968 -5.600 -10.298 1.00 93.56 105 THR A N 1
ATOM 845 C CA . THR A 1 105 ? 12.694 -4.405 -9.850 1.00 93.56 105 THR A CA 1
ATOM 846 C C . THR A 1 105 ? 14.206 -4.586 -9.940 1.00 93.56 105 THR A C 1
ATOM 848 O O . THR A 1 105 ? 14.877 -3.706 -10.464 1.00 93.56 105 THR A O 1
ATOM 851 N N . TYR A 1 106 ? 14.750 -5.711 -9.465 1.00 93.88 106 TYR A N 1
ATOM 852 C CA . TYR A 1 106 ? 16.193 -5.975 -9.509 1.00 93.88 106 TYR A CA 1
ATOM 853 C C . TYR A 1 106 ? 16.720 -5.984 -10.943 1.00 93.88 106 TYR A C 1
ATOM 855 O O . TYR A 1 106 ? 17.733 -5.356 -11.230 1.00 93.88 106 TYR A O 1
ATOM 863 N N . ARG A 1 107 ? 16.004 -6.649 -11.859 1.00 93.19 107 ARG A N 1
ATOM 864 C CA . ARG A 1 107 ? 16.375 -6.658 -13.279 1.00 93.19 107 ARG A CA 1
ATOM 865 C C . ARG A 1 107 ? 16.273 -5.275 -13.907 1.00 93.19 107 ARG A C 1
ATOM 867 O O . ARG A 1 107 ? 17.137 -4.908 -14.688 1.00 93.19 107 ARG A O 1
ATOM 874 N N . LEU A 1 108 ? 15.227 -4.516 -13.584 1.00 92.38 108 LEU A N 1
ATOM 875 C CA . LEU A 1 108 ? 15.071 -3.163 -14.109 1.00 92.38 108 LEU A CA 1
ATOM 876 C C . LEU A 1 108 ? 16.186 -2.235 -13.610 1.00 92.38 108 LEU A C 1
ATOM 878 O O . LEU A 1 108 ? 16.740 -1.490 -14.406 1.00 92.38 108 LEU A O 1
ATOM 882 N N . ALA A 1 109 ? 16.537 -2.320 -12.325 1.00 93.00 109 ALA A N 1
ATOM 883 C CA . ALA A 1 109 ? 17.606 -1.528 -11.726 1.00 93.00 109 ALA A CA 1
ATOM 884 C C . ALA A 1 109 ? 18.975 -1.802 -12.364 1.00 93.00 109 ALA A C 1
ATOM 886 O O . ALA A 1 109 ? 19.758 -0.875 -12.516 1.00 93.00 109 ALA A O 1
ATOM 887 N N . ASP A 1 110 ? 19.240 -3.051 -12.752 1.00 91.75 110 ASP A N 1
ATOM 888 C CA . ASP A 1 110 ? 20.470 -3.443 -13.447 1.00 91.75 110 ASP A CA 1
ATOM 889 C C . ASP A 1 110 ? 20.493 -2.935 -14.901 1.00 91.75 110 ASP A C 1
ATOM 891 O O . ASP A 1 110 ? 21.472 -2.351 -15.353 1.00 91.75 110 ASP A O 1
ATOM 895 N N . VAL A 1 111 ? 19.381 -3.080 -15.634 1.00 90.12 111 VAL A N 1
ATOM 896 C CA . VAL A 1 111 ? 19.293 -2.641 -17.042 1.00 90.12 111 VAL A CA 1
ATOM 897 C C . VAL A 1 111 ? 19.354 -1.117 -17.183 1.00 90.12 111 VAL A C 1
ATOM 899 O O . VAL A 1 111 ? 19.874 -0.624 -18.184 1.00 90.12 111 VAL A O 1
ATOM 902 N N . ASP A 1 112 ? 18.791 -0.386 -16.224 1.00 88.50 112 ASP A N 1
ATOM 903 C CA . ASP A 1 112 ? 18.715 1.080 -16.237 1.00 88.50 112 ASP A CA 1
ATOM 904 C C . ASP A 1 112 ? 19.859 1.747 -15.447 1.00 88.50 112 ASP A C 1
ATOM 906 O O . ASP A 1 112 ? 19.868 2.964 -15.296 1.00 88.50 112 ASP A O 1
ATOM 910 N N . ASP A 1 113 ? 20.806 0.954 -14.921 1.00 91.44 113 ASP A N 1
ATOM 911 C CA . ASP A 1 113 ? 21.912 1.401 -14.053 1.00 91.44 113 ASP A CA 1
ATOM 912 C C . ASP A 1 113 ? 21.432 2.300 -12.887 1.00 91.44 113 ASP A C 1
ATOM 914 O O . ASP A 1 113 ? 22.053 3.291 -12.496 1.00 91.44 113 ASP A O 1
ATOM 918 N N . ALA A 1 114 ? 20.261 1.964 -12.333 1.00 92.88 114 ALA A N 1
ATOM 919 C CA . ALA A 1 114 ? 19.526 2.764 -11.357 1.00 92.88 114 ALA A CA 1
ATOM 920 C C . ALA A 1 114 ? 19.268 1.965 -10.064 1.00 92.88 114 ALA A C 1
ATOM 922 O O . ALA A 1 114 ? 18.129 1.567 -9.776 1.00 92.88 114 ALA A O 1
ATOM 923 N N . PRO A 1 115 ? 20.293 1.753 -9.213 1.00 88.31 115 PRO A N 1
ATOM 924 C CA . PRO A 1 115 ? 20.171 0.924 -8.008 1.00 88.31 115 PRO A CA 1
ATOM 925 C C . PRO A 1 115 ? 19.155 1.469 -6.990 1.00 88.31 115 PRO A C 1
ATOM 927 O O . PRO A 1 115 ? 18.592 0.709 -6.200 1.00 88.31 115 PRO A O 1
ATOM 930 N N . GLY A 1 116 ? 18.856 2.774 -7.029 1.00 92.38 116 GLY A N 1
ATOM 931 C CA . GLY A 1 116 ? 17.851 3.411 -6.169 1.00 92.38 116 GLY A CA 1
ATOM 932 C C . GLY A 1 116 ? 16.429 2.861 -6.344 1.00 92.38 116 GLY A C 1
ATOM 933 O O . GLY A 1 116 ? 15.636 2.912 -5.400 1.00 92.38 116 GLY A O 1
ATOM 934 N N . LEU A 1 117 ? 16.110 2.265 -7.501 1.00 91.56 117 LEU A N 1
ATOM 935 C CA . LEU A 1 117 ? 14.809 1.633 -7.745 1.00 91.56 117 LEU A CA 1
ATOM 936 C C . LEU A 1 117 ? 14.546 0.472 -6.777 1.00 91.56 117 LEU A C 1
ATOM 938 O O . LEU A 1 117 ? 13.416 0.289 -6.325 1.00 91.56 117 LEU A O 1
ATOM 942 N N . ILE A 1 118 ? 15.587 -0.268 -6.387 1.00 93.19 118 ILE A N 1
ATOM 943 C CA . ILE A 1 118 ? 15.463 -1.376 -5.430 1.00 93.19 118 ILE A CA 1
ATOM 944 C C . ILE A 1 118 ? 14.966 -0.851 -4.082 1.00 93.19 118 ILE A C 1
ATOM 946 O O . ILE A 1 118 ? 14.051 -1.427 -3.490 1.00 93.19 118 ILE A O 1
ATOM 950 N N . LEU A 1 119 ? 15.516 0.271 -3.607 1.00 92.94 119 LEU A N 1
ATOM 951 C CA . LEU A 1 119 ? 15.085 0.886 -2.353 1.00 92.94 119 LEU A CA 1
ATOM 952 C C . LEU A 1 119 ? 13.642 1.395 -2.451 1.00 92.94 119 LEU A C 1
ATOM 954 O O . LEU A 1 119 ? 12.837 1.130 -1.561 1.00 92.94 119 LEU A O 1
ATOM 958 N N . PHE A 1 120 ? 13.294 2.072 -3.548 1.00 92.69 120 PHE A N 1
ATOM 959 C CA . PHE A 1 120 ? 11.955 2.631 -3.741 1.00 92.69 120 PHE A CA 1
ATOM 960 C C . PHE A 1 120 ? 10.856 1.558 -3.702 1.00 92.69 120 PHE A C 1
ATOM 962 O O . PHE A 1 120 ? 9.850 1.732 -3.019 1.00 92.69 120 PHE A O 1
ATOM 969 N N . PHE A 1 121 ? 11.061 0.427 -4.381 1.00 92.31 121 PHE A N 1
ATOM 970 C CA . PHE A 1 121 ? 10.075 -0.657 -4.428 1.00 92.31 121 PHE A CA 1
ATOM 971 C C . PHE A 1 121 ? 10.135 -1.613 -3.226 1.00 92.31 121 PHE A C 1
ATOM 973 O O . PHE A 1 121 ? 9.145 -2.285 -2.941 1.00 92.31 121 PHE A O 1
ATOM 980 N N . SER A 1 122 ? 11.245 -1.673 -2.486 1.00 93.12 122 SER A N 1
ATOM 981 C CA . SER A 1 122 ? 11.329 -2.474 -1.252 1.00 93.12 122 SER A CA 1
ATOM 982 C C . SER A 1 122 ? 10.780 -1.745 -0.023 1.00 93.12 122 SER A C 1
ATOM 984 O O . SER A 1 122 ? 10.270 -2.389 0.893 1.00 93.12 122 SER A O 1
ATOM 986 N N . LEU A 1 123 ? 10.807 -0.410 -0.003 1.00 95.62 123 LEU A N 1
ATOM 987 C CA . LEU A 1 123 ? 10.321 0.395 1.119 1.00 95.62 123 LEU A CA 1
ATOM 988 C C . LEU A 1 123 ? 8.840 0.122 1.491 1.00 95.62 123 LEU A C 1
ATOM 990 O O . LEU A 1 123 ? 8.548 -0.028 2.681 1.00 95.62 123 LEU A O 1
ATOM 994 N N . PRO A 1 124 ? 7.897 -0.037 0.540 1.00 95.50 124 PRO A N 1
ATOM 995 C CA . PRO A 1 124 ? 6.519 -0.431 0.839 1.00 95.50 124 PRO A CA 1
ATOM 996 C C . PRO A 1 124 ? 6.387 -1.759 1.595 1.00 95.50 124 PRO A C 1
ATOM 998 O O . PRO A 1 124 ? 5.457 -1.916 2.386 1.00 95.50 124 PRO A O 1
ATOM 1001 N N . ILE A 1 125 ? 7.327 -2.696 1.425 1.00 96.31 125 ILE A N 1
ATOM 1002 C CA . ILE A 1 125 ? 7.327 -3.972 2.156 1.00 96.31 125 ILE A CA 1
ATOM 1003 C C . ILE A 1 125 ? 7.470 -3.709 3.658 1.00 96.31 125 ILE A C 1
ATOM 1005 O O . ILE A 1 125 ? 6.726 -4.296 4.449 1.00 96.31 125 ILE A O 1
ATOM 1009 N N . LEU A 1 126 ? 8.368 -2.790 4.039 1.00 96.00 126 LEU A N 1
ATOM 1010 C CA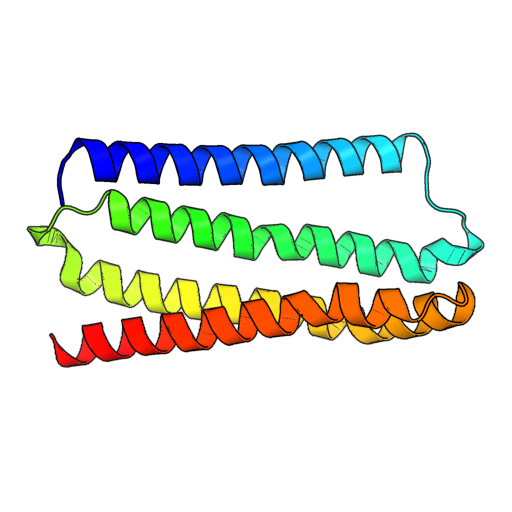 . LEU A 1 126 ? 8.583 -2.385 5.431 1.00 96.00 126 LEU A CA 1
ATOM 1011 C C . LEU A 1 126 ? 7.335 -1.722 6.014 1.00 96.00 126 LEU A C 1
ATOM 1013 O O . LEU A 1 126 ? 6.922 -2.062 7.121 1.00 96.00 126 LEU A O 1
ATOM 1017 N N . PHE A 1 127 ? 6.697 -0.824 5.261 1.00 94.69 127 PHE A N 1
ATOM 1018 C CA . PHE A 1 127 ? 5.466 -0.167 5.706 1.00 94.69 127 PHE A CA 1
ATOM 1019 C C . PHE A 1 127 ? 4.301 -1.147 5.864 1.00 94.69 127 PHE A C 1
ATOM 1021 O O . PHE A 1 127 ? 3.571 -1.067 6.854 1.00 94.69 127 PHE A O 1
ATOM 1028 N N . GLY A 1 128 ? 4.136 -2.099 4.944 1.00 94.81 128 GLY A N 1
ATOM 1029 C CA . GLY A 1 128 ? 3.121 -3.141 5.087 1.00 94.81 128 GLY A CA 1
ATOM 1030 C C . GLY A 1 128 ? 3.407 -4.076 6.269 1.00 94.81 128 GLY A C 1
ATOM 1031 O O . GLY A 1 128 ? 2.488 -4.407 7.018 1.00 94.81 128 GLY A O 1
ATOM 1032 N N . GLY A 1 129 ? 4.678 -4.407 6.528 1.00 95.75 129 GLY A N 1
ATOM 1033 C CA . GLY A 1 129 ? 5.092 -5.184 7.702 1.00 95.75 129 GLY A CA 1
ATOM 1034 C C . GLY A 1 129 ? 4.839 -4.446 9.021 1.00 95.75 129 GLY A C 1
ATOM 1035 O O . GLY A 1 129 ? 4.282 -5.018 9.958 1.00 95.75 129 GLY A O 1
ATOM 1036 N N . ALA A 1 130 ? 5.163 -3.153 9.077 1.00 97.00 130 ALA A N 1
ATOM 1037 C CA . ALA A 1 130 ? 4.855 -2.300 10.222 1.00 97.00 130 ALA A CA 1
ATOM 1038 C C . ALA A 1 130 ? 3.338 -2.195 10.449 1.00 97.00 130 ALA A C 1
ATOM 1040 O O . ALA A 1 130 ? 2.866 -2.369 11.572 1.00 97.00 130 ALA A O 1
ATOM 1041 N N . GLY A 1 131 ? 2.560 -1.990 9.382 1.00 95.88 131 GLY A N 1
ATOM 1042 C CA . GLY A 1 131 ? 1.099 -1.991 9.442 1.00 95.88 131 GLY A CA 1
ATOM 1043 C C . GLY A 1 131 ? 0.539 -3.314 9.968 1.00 95.88 131 GLY A C 1
ATOM 1044 O O . GLY A 1 131 ? -0.317 -3.318 10.851 1.00 95.88 131 GLY A O 1
ATOM 1045 N N . TYR A 1 132 ? 1.062 -4.447 9.496 1.00 96.94 132 TYR A N 1
ATOM 1046 C CA . TYR A 1 132 ? 0.683 -5.772 9.983 1.00 96.94 132 TYR A CA 1
ATOM 1047 C C . TYR A 1 132 ? 0.931 -5.933 11.486 1.00 96.94 132 TYR A C 1
ATOM 1049 O O . TYR A 1 132 ? 0.047 -6.412 12.202 1.00 96.94 132 TYR A O 1
ATOM 1057 N N . ALA A 1 133 ? 2.111 -5.532 11.966 1.00 97.12 133 ALA A N 1
ATOM 1058 C CA . ALA A 1 133 ? 2.455 -5.601 13.382 1.00 97.12 133 ALA A CA 1
ATOM 1059 C C . ALA A 1 133 ? 1.504 -4.732 14.219 1.00 97.12 133 ALA A C 1
ATOM 1061 O O . ALA A 1 133 ? 0.898 -5.222 15.169 1.00 97.12 133 ALA A O 1
ATOM 1062 N N . LEU A 1 134 ? 1.281 -3.483 13.801 1.00 96.62 134 LEU A N 1
ATOM 1063 C CA . LEU A 1 134 ? 0.367 -2.558 14.475 1.00 96.62 134 LEU A CA 1
ATOM 1064 C C . LEU A 1 134 ? -1.065 -3.106 14.552 1.00 96.62 134 LEU A C 1
ATOM 1066 O O . LEU A 1 134 ? -1.676 -3.094 15.618 1.00 96.62 134 LEU A O 1
ATOM 1070 N N . PHE A 1 135 ? -1.606 -3.633 13.452 1.00 94.44 135 PHE A N 1
ATOM 1071 C CA . PHE A 1 135 ? -2.957 -4.206 13.453 1.00 94.44 135 PHE A CA 1
ATOM 1072 C C . PHE A 1 135 ? -3.058 -5.508 14.248 1.00 94.44 135 PHE A C 1
ATOM 1074 O O . PHE A 1 135 ? -4.131 -5.815 14.764 1.00 94.44 135 PHE A O 1
ATOM 1081 N N . SER A 1 136 ? -1.963 -6.260 14.370 1.00 93.56 136 SER A N 1
ATOM 1082 C CA . SER A 1 136 ? -1.908 -7.437 15.241 1.00 93.56 136 SER A CA 1
ATOM 1083 C C . SER A 1 136 ? -2.011 -7.033 16.710 1.00 93.56 136 SER A C 1
ATOM 1085 O O . SER A 1 136 ? -2.826 -7.609 17.420 1.00 93.56 136 SER A O 1
ATOM 1087 N N . LEU A 1 137 ? -1.286 -5.987 17.121 1.00 95.56 137 LEU A N 1
ATOM 1088 C CA . LEU A 1 137 ? -1.356 -5.444 18.481 1.00 95.56 137 LEU A CA 1
ATOM 1089 C C . LEU A 1 137 ? -2.761 -4.928 18.823 1.00 95.56 137 LEU A C 1
ATOM 1091 O O . LEU A 1 137 ? -3.275 -5.197 19.905 1.00 95.56 137 LEU A O 1
ATOM 1095 N N . PHE A 1 138 ? -3.417 -4.217 17.899 1.00 91.88 138 PHE A N 1
ATOM 1096 C CA . PHE A 1 138 ? -4.797 -3.768 18.124 1.00 91.88 138 PHE A CA 1
ATOM 1097 C C . PHE A 1 138 ? -5.792 -4.928 18.217 1.00 91.88 138 PHE A C 1
ATOM 1099 O O . PHE A 1 138 ? -6.726 -4.863 19.012 1.00 91.88 138 PHE A O 1
ATOM 1106 N N . LEU A 1 139 ? -5.601 -5.981 17.417 1.00 90.69 139 LEU A N 1
ATOM 1107 C CA . LEU A 1 139 ? -6.445 -7.171 17.473 1.00 90.69 139 LEU A CA 1
ATOM 1108 C C . LEU A 1 139 ? -6.290 -7.912 18.806 1.00 90.69 139 LEU A C 1
ATOM 1110 O O . LEU A 1 139 ? -7.297 -8.310 19.378 1.00 90.69 139 LEU A O 1
ATOM 1114 N N . GLU A 1 140 ? -5.055 -8.088 19.275 1.00 91.56 140 GLU A N 1
ATOM 1115 C CA . GLU A 1 140 ? -4.737 -8.753 20.544 1.00 91.56 140 GLU A CA 1
ATOM 1116 C C . GLU A 1 140 ? -5.333 -7.987 21.729 1.00 91.56 140 GLU A C 1
ATOM 1118 O O . GLU A 1 140 ? -6.067 -8.561 22.529 1.00 91.56 140 GLU A O 1
ATOM 1123 N N . LYS A 1 141 ? -5.158 -6.661 21.754 1.00 88.88 141 LYS A N 1
ATOM 1124 C CA . LYS A 1 141 ? -5.754 -5.798 22.779 1.00 88.88 141 LYS A CA 1
ATOM 1125 C C . LYS A 1 141 ? -7.281 -5.924 22.854 1.00 88.88 141 LYS A C 1
ATOM 1127 O O . LYS A 1 141 ? -7.844 -6.033 23.935 1.00 88.88 141 LYS A O 1
ATOM 1132 N N . GLU A 1 142 ? -7.964 -5.925 21.710 1.00 85.19 142 GLU A N 1
ATOM 1133 C CA . GLU A 1 142 ? -9.428 -6.071 21.674 1.00 85.19 142 GLU A CA 1
ATOM 1134 C C . GLU A 1 142 ? -9.902 -7.481 22.078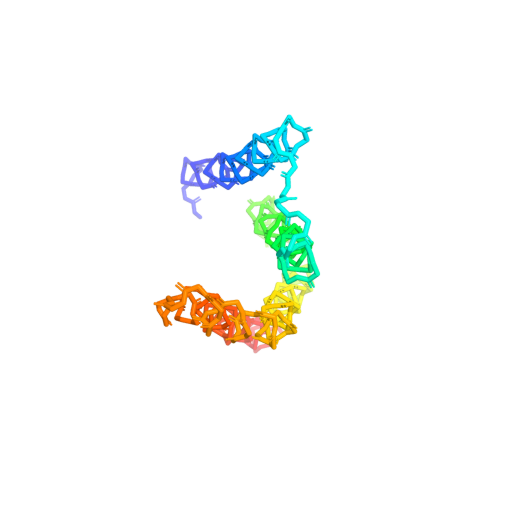 1.00 85.19 142 GLU A C 1
ATOM 1136 O O . GLU A 1 142 ? -11.073 -7.647 22.416 1.00 85.19 142 GLU A O 1
ATOM 1141 N N . GLN A 1 143 ? -9.036 -8.500 22.021 1.00 84.25 143 GLN A N 1
ATOM 1142 C CA . GLN A 1 143 ? -9.334 -9.851 22.510 1.00 84.25 143 GLN A CA 1
ATOM 1143 C C . GLN A 1 143 ? -9.174 -9.970 24.026 1.00 84.25 143 GLN A C 1
ATOM 1145 O O . GLN A 1 143 ? -9.960 -10.682 24.639 1.00 84.25 143 GLN A O 1
ATOM 1150 N N . GLU A 1 144 ? -8.200 -9.277 24.620 1.00 82.69 144 GLU A N 1
ATOM 1151 C CA . GLU A 1 144 ? -8.022 -9.217 26.079 1.00 82.69 144 GLU A CA 1
ATOM 1152 C C . GLU A 1 144 ? -9.161 -8.461 26.783 1.00 82.69 144 GLU A C 1
ATOM 1154 O O . GLU A 1 144 ? -9.537 -8.814 27.897 1.00 82.69 144 GLU A O 1
ATOM 1159 N N . ASP A 1 145 ? -9.724 -7.441 26.125 1.00 70.44 145 ASP A N 1
ATOM 1160 C CA . ASP A 1 145 ? -10.794 -6.589 26.664 1.00 70.44 145 ASP A CA 1
ATOM 1161 C C . ASP A 1 145 ? -12.222 -7.202 26.515 1.00 70.44 145 ASP A C 1
ATOM 1163 O O . ASP A 1 145 ? -13.204 -6.538 26.860 1.00 70.44 145 ASP A O 1
ATOM 1167 N N . SER A 1 146 ? -12.368 -8.430 25.980 1.00 63.53 146 SER A N 1
ATOM 1168 C CA . SER A 1 146 ? -13.657 -9.122 25.710 1.00 63.53 146 SER A CA 1
ATOM 1169 C C . SER A 1 146 ? -13.939 -10.295 26.645 1.00 63.53 146 SER A C 1
ATOM 1171 O O . SER A 1 146 ? -15.130 -10.468 26.993 1.00 63.53 146 SER 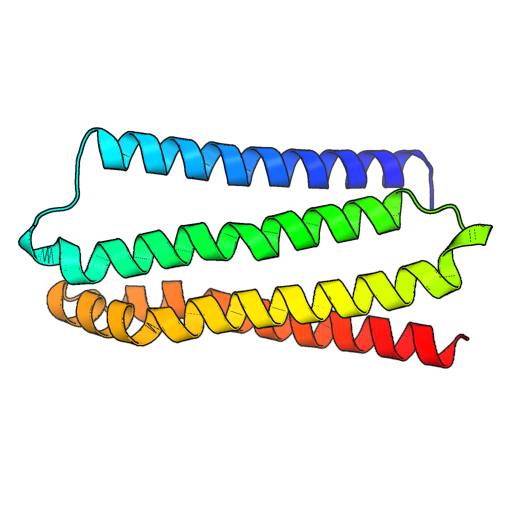A O 1
#

InterPro domains:
  IPR021354 Protein of unknown function DUF2975 [PF11188] (37-140)

Radius of gyration: 18.54 Å; chains: 1; bounding box: 45×28×53 Å